Protein AF-A0A8H6JYD3-F1 (afdb_monomer)

Solvent-accessible surface area (backbone atoms only — not comparable to full-atom values): 8431 Å² total; per-residue (Å²): 133,87,76,80,79,80,74,79,79,78,73,63,74,40,79,66,53,51,50,50,49,51,52,51,51,50,51,52,53,50,43,54,63,63,66,34,77,93,53,66,85,57,55,70,67,58,52,49,51,49,50,53,51,44,51,51,51,53,50,53,50,48,60,51,56,73,68,52,54,70,68,57,59,44,63,78,42,44,61,58,52,48,16,29,63,14,89,37,56,66,50,9,46,53,27,47,49,51,46,52,51,50,54,54,50,36,64,63,53,21,80,81,34,69,75,42,42,56,59,40,51,54,52,51,48,39,56,70,73,21,50,73,78,79,41,83,48,28,74,29,21,48,51,47,31,53,78,70,77,60

pLDDT: mean 70.51, std 11.85, range [34.12, 85.62]

Secondary structure (DSSP, 8-state):
-PPP-------SS-HHHHHHHHHHHHHHHHHHHHT-GGGTTS-HHHHHHHHHHHHHHHHHHHHHHTTS-HHHHHGGGHHHHHHHT-SSHHHHHHHHHHHHHHHHHHHHHHTT-HHHHHHHHHHHHHHHH-HHHHSPPPHHHHHHHHHTT-

Organism: NCBI:txid2175873

Radius of gyration: 20.43 Å; Cα contacts (8 Å, |Δi|>4): 97; chains: 1; bounding box: 46×21×73 Å

Foldseek 3Di:
DDDDPPPDPPPECPPVNVVVVVVLLVQLVVLVVCQDPVNVPDDPVVNVVSVVSNVVSVVVVVVSVVPDDPVNVCVLCVLVVQLQEPPALVSNLVSVVVLVVVLVVLVVCCVVPVVSVVVNVVSVVCLVVFVVVPGRGDPSSVVNSVVVVD

Structure (mmCIF, N/CA/C/O backbone):
data_AF-A0A8H6JYD3-F1
#
_entry.id   AF-A0A8H6JYD3-F1
#
loop_
_atom_site.group_PDB
_atom_site.id
_atom_site.type_symbol
_atom_site.label_atom_id
_atom_site.label_alt_id
_atom_site.label_comp_id
_atom_site.label_asym_id
_atom_site.label_entity_id
_atom_site.label_seq_id
_atom_site.pdbx_PDB_ins_code
_atom_site.Cartn_x
_atom_site.Cartn_y
_atom_site.Cartn_z
_atom_site.occupancy
_atom_site.B_iso_or_equiv
_atom_site.auth_seq_id
_atom_site.auth_comp_id
_atom_site.auth_asym_id
_atom_site.auth_atom_id
_atom_site.pdbx_PDB_model_num
ATOM 1 N N . SER A 1 1 ? 24.371 -1.328 45.019 1.00 35.78 1 SER A N 1
ATOM 2 C CA . SER A 1 1 ? 23.395 -0.311 44.591 1.00 35.78 1 SER A CA 1
ATOM 3 C C . SER A 1 1 ? 23.186 -0.444 43.101 1.00 35.78 1 SER A C 1
ATOM 5 O O . SER A 1 1 ? 24.163 -0.438 42.366 1.00 35.78 1 SER A O 1
ATOM 7 N N . GLN A 1 2 ? 21.948 -0.727 42.702 1.00 36.41 2 GLN A N 1
ATOM 8 C CA . GLN A 1 2 ? 21.555 -1.109 41.347 1.00 36.41 2 GLN A CA 1
ATOM 9 C C . GLN A 1 2 ? 21.722 0.061 40.370 1.00 36.41 2 GLN A C 1
ATOM 11 O O . GLN A 1 2 ? 21.207 1.150 40.605 1.00 36.41 2 GLN A O 1
ATOM 16 N N . GLN A 1 3 ? 22.442 -0.193 39.283 1.00 34.12 3 GLN A N 1
ATOM 17 C CA . GLN A 1 3 ? 22.486 0.654 38.098 1.00 34.12 3 GLN A CA 1
ATOM 18 C C . GLN A 1 3 ? 21.168 0.443 37.332 1.00 34.12 3 GLN A C 1
ATOM 20 O O . GLN A 1 3 ? 20.820 -0.716 37.083 1.00 34.12 3 GLN A O 1
ATOM 25 N N . PRO A 1 4 ? 20.396 1.493 36.997 1.00 40.88 4 PRO A N 1
ATOM 26 C CA . PRO A 1 4 ? 19.174 1.320 36.228 1.00 40.88 4 PRO A CA 1
ATOM 27 C C . PRO A 1 4 ? 19.550 0.830 34.834 1.00 40.88 4 PRO A C 1
ATOM 29 O O . PRO A 1 4 ? 20.371 1.436 34.149 1.00 40.88 4 PRO A O 1
ATOM 32 N N . SER A 1 5 ? 18.969 -0.303 34.455 1.00 41.78 5 SER A N 1
ATOM 33 C CA . SER A 1 5 ? 19.019 -0.839 33.105 1.00 41.78 5 SER A CA 1
ATOM 34 C C . SER A 1 5 ? 18.420 0.209 32.167 1.00 41.78 5 SER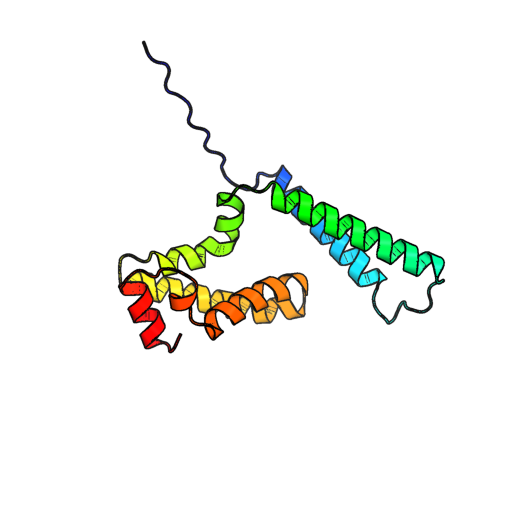 A C 1
ATOM 36 O O . SER A 1 5 ? 17.222 0.486 32.235 1.00 41.78 5 SER A O 1
ATOM 38 N N . GLU A 1 6 ? 19.263 0.828 31.337 1.00 35.88 6 GLU A N 1
ATOM 39 C CA . GLU A 1 6 ? 18.833 1.589 30.166 1.00 35.88 6 GLU A CA 1
ATOM 40 C C . GLU A 1 6 ? 18.142 0.603 29.222 1.00 35.88 6 GLU A C 1
ATOM 42 O O . GLU A 1 6 ? 18.759 -0.033 28.368 1.00 35.88 6 GLU A O 1
ATOM 47 N N . ALA A 1 7 ? 16.847 0.402 29.458 1.00 36.16 7 ALA A N 1
ATOM 48 C CA . ALA A 1 7 ? 15.965 -0.273 28.534 1.00 36.16 7 ALA A CA 1
ATOM 49 C C . ALA A 1 7 ? 16.001 0.525 27.229 1.00 36.16 7 ALA A C 1
ATOM 51 O O . ALA A 1 7 ? 15.531 1.660 27.158 1.00 36.16 7 ALA A O 1
ATOM 52 N N . LEU A 1 8 ? 16.653 -0.082 26.242 1.00 38.88 8 LEU A N 1
ATOM 53 C CA . LEU A 1 8 ? 16.827 0.381 24.878 1.00 38.88 8 LEU A CA 1
ATOM 54 C C . LEU A 1 8 ? 15.514 0.946 24.329 1.00 38.88 8 LEU A C 1
ATOM 56 O O . LEU A 1 8 ? 14.597 0.206 23.976 1.00 38.88 8 LEU A O 1
ATOM 60 N N . LEU A 1 9 ? 15.454 2.270 24.226 1.00 41.81 9 LEU A N 1
ATOM 61 C CA . LEU A 1 9 ? 14.530 2.958 23.341 1.00 41.81 9 LEU A CA 1
ATOM 62 C C . LEU A 1 9 ? 15.049 2.769 21.911 1.00 41.81 9 LEU A C 1
ATOM 64 O O . LEU A 1 9 ? 15.716 3.641 21.356 1.00 41.81 9 LEU A O 1
ATOM 68 N N . ASP A 1 10 ? 14.785 1.596 21.335 1.00 47.47 10 ASP A N 1
ATOM 69 C CA . ASP A 1 10 ? 14.999 1.322 19.912 1.00 47.47 10 ASP A CA 1
ATOM 70 C C . ASP A 1 10 ? 13.909 2.060 19.115 1.00 47.47 10 ASP A C 1
ATOM 72 O O . ASP A 1 10 ? 12.858 1.529 18.750 1.00 47.47 10 ASP A O 1
ATOM 76 N N . HIS A 1 11 ? 14.103 3.374 18.986 1.00 42.88 11 HIS A N 1
ATOM 77 C CA . HIS A 1 11 ? 13.202 4.294 18.311 1.00 42.88 11 HIS A CA 1
ATOM 78 C C . HIS A 1 11 ? 13.313 4.154 16.787 1.00 42.88 11 HIS A C 1
ATOM 80 O O . HIS A 1 11 ? 13.972 4.949 16.122 1.00 42.88 11 HIS A O 1
ATOM 86 N N . GLY A 1 12 ? 12.564 3.194 16.241 1.00 51.81 12 GLY A N 1
ATOM 87 C CA . GLY A 1 12 ? 12.139 3.159 14.841 1.00 51.81 12 GLY A CA 1
ATOM 88 C C . GLY A 1 12 ? 13.241 2.894 13.813 1.00 51.81 12 GLY A C 1
ATOM 89 O O . GLY A 1 12 ? 14.410 2.729 14.137 1.00 51.81 12 GLY A O 1
ATOM 90 N N . LEU A 1 13 ? 12.832 2.858 12.537 1.00 55.75 13 LEU A N 1
ATOM 91 C CA . LEU A 1 13 ? 13.738 2.820 11.389 1.00 55.75 13 LEU A CA 1
ATOM 92 C C . LEU A 1 13 ? 14.691 4.012 11.511 1.00 55.75 13 LEU A C 1
ATOM 94 O O . LEU A 1 13 ? 14.335 5.132 11.138 1.00 55.75 13 LEU A O 1
ATOM 98 N N . ASP A 1 14 ? 15.881 3.770 12.047 1.00 62.09 14 ASP A N 1
ATOM 99 C CA . ASP A 1 14 ? 16.920 4.773 12.196 1.00 62.09 14 ASP A CA 1
ATOM 100 C C . ASP A 1 14 ? 17.255 5.418 10.834 1.00 62.09 14 ASP A C 1
ATOM 102 O O . ASP A 1 14 ? 16.807 5.001 9.752 1.00 62.09 14 ASP A O 1
ATOM 106 N N . GLY A 1 15 ? 18.077 6.468 10.858 1.00 54.34 15 GLY A N 1
ATOM 107 C CA . GLY A 1 15 ? 18.524 7.123 9.627 1.00 54.34 15 GLY A CA 1
ATOM 108 C C . GLY A 1 15 ? 19.144 6.146 8.615 1.00 54.34 15 GLY A C 1
ATOM 109 O O . GLY A 1 15 ? 19.051 6.377 7.409 1.00 54.34 15 GLY A O 1
ATOM 110 N N . SER A 1 16 ? 19.713 5.024 9.080 1.00 65.12 16 SER A N 1
ATOM 111 C CA . SER A 1 16 ? 20.333 4.006 8.231 1.00 65.12 16 SER A CA 1
ATOM 112 C C . SER A 1 16 ? 19.306 3.098 7.533 1.00 65.12 16 SER A C 1
ATOM 114 O O . SER A 1 16 ? 19.415 2.860 6.325 1.00 65.12 16 SER A O 1
ATOM 116 N N . GLY A 1 17 ? 18.258 2.663 8.234 1.00 63.53 17 GLY A N 1
ATOM 117 C CA . GLY A 1 17 ? 17.163 1.853 7.707 1.00 63.53 17 GLY A CA 1
ATOM 118 C C . GLY A 1 17 ? 16.290 2.620 6.717 1.00 63.53 17 GLY A C 1
ATOM 119 O O . GLY A 1 17 ? 15.989 2.111 5.634 1.00 63.53 17 GLY A O 1
ATOM 120 N N . SER A 1 18 ? 15.956 3.875 7.032 1.00 64.06 18 SER A N 1
ATOM 121 C CA . SER A 1 18 ? 15.195 4.758 6.136 1.00 64.06 18 SER A CA 1
ATOM 122 C C . SER A 1 18 ? 15.957 5.053 4.837 1.00 64.06 18 SER A C 1
ATOM 124 O O . SER A 1 18 ? 15.390 4.975 3.742 1.00 64.06 18 SER A O 1
ATOM 126 N N . LEU A 1 19 ? 17.267 5.308 4.930 1.00 68.75 19 LEU A N 1
ATOM 127 C CA . LEU A 1 19 ? 18.133 5.505 3.765 1.00 68.75 19 LEU A CA 1
ATOM 128 C C . LEU A 1 19 ? 18.247 4.231 2.917 1.00 68.75 19 LEU A C 1
ATOM 130 O O . LEU A 1 19 ? 18.163 4.286 1.688 1.00 68.75 19 LEU A O 1
ATOM 134 N N . ARG A 1 20 ? 18.399 3.068 3.560 1.00 69.50 20 ARG A N 1
ATOM 135 C CA . ARG A 1 20 ? 18.470 1.778 2.865 1.00 69.50 20 ARG A CA 1
ATOM 136 C C . ARG A 1 20 ? 17.168 1.455 2.133 1.00 69.50 20 ARG A C 1
ATOM 138 O O . ARG A 1 20 ? 17.215 1.005 0.988 1.00 69.50 20 ARG A O 1
ATOM 145 N N . LEU A 1 21 ? 16.018 1.748 2.737 1.00 71.19 21 LEU A N 1
ATOM 146 C CA . LEU A 1 21 ? 14.714 1.599 2.093 1.00 71.19 21 LEU A CA 1
ATOM 147 C C . LEU A 1 21 ? 14.552 2.551 0.897 1.00 71.19 21 LEU A C 1
ATOM 149 O O . LEU A 1 21 ? 14.080 2.129 -0.162 1.00 71.19 21 LEU A O 1
ATOM 153 N N . ALA A 1 22 ? 14.990 3.807 1.023 1.00 67.38 22 ALA A N 1
ATOM 154 C CA . ALA A 1 22 ? 15.001 4.761 -0.087 1.00 67.38 22 ALA A CA 1
ATOM 155 C C . ALA A 1 22 ? 15.884 4.267 -1.247 1.00 67.38 22 ALA A C 1
ATOM 157 O O . ALA A 1 22 ? 15.476 4.319 -2.409 1.00 67.38 22 ALA A O 1
ATOM 158 N N . TYR A 1 23 ? 17.056 3.704 -0.940 1.00 71.81 23 TYR A N 1
ATOM 159 C CA . TYR A 1 23 ? 17.959 3.130 -1.937 1.00 71.81 23 TYR A CA 1
ATOM 160 C C . TYR A 1 23 ? 17.364 1.901 -2.644 1.00 71.81 23 TYR A C 1
ATOM 162 O O . TYR A 1 23 ? 17.419 1.800 -3.872 1.00 71.81 23 TYR A O 1
ATOM 170 N N . ILE A 1 24 ? 16.740 0.983 -1.899 1.00 73.56 24 ILE A N 1
ATOM 171 C CA . ILE A 1 24 ? 16.007 -0.160 -2.467 1.00 73.56 24 ILE A CA 1
ATOM 172 C C . ILE A 1 24 ? 14.871 0.334 -3.377 1.00 73.56 24 ILE A C 1
ATOM 174 O O . ILE A 1 24 ? 14.737 -0.127 -4.511 1.00 73.56 24 ILE A O 1
ATOM 178 N N . THR A 1 25 ? 14.111 1.334 -2.929 1.00 70.75 25 THR A N 1
ATOM 179 C CA . THR A 1 25 ? 13.013 1.947 -3.695 1.00 70.75 25 THR A CA 1
ATOM 180 C C . THR A 1 25 ? 13.505 2.565 -5.007 1.00 70.75 25 THR A C 1
ATOM 182 O O . THR A 1 25 ? 12.890 2.371 -6.061 1.00 70.75 25 THR A O 1
ATOM 185 N N . ALA A 1 26 ? 14.644 3.263 -4.978 1.00 73.19 26 ALA A N 1
ATOM 186 C CA . ALA A 1 26 ? 15.275 3.815 -6.172 1.00 73.19 26 ALA A CA 1
ATOM 187 C C . ALA A 1 26 ? 15.679 2.706 -7.159 1.00 73.19 26 ALA A C 1
ATOM 189 O O . ALA A 1 26 ? 15.335 2.786 -8.340 1.00 73.19 26 ALA A O 1
ATOM 190 N N . LYS A 1 27 ? 16.318 1.626 -6.678 1.00 73.19 27 LYS A N 1
ATOM 191 C CA . LYS A 1 27 ? 16.686 0.465 -7.509 1.00 73.19 27 LYS A CA 1
ATOM 192 C C . LYS A 1 27 ? 15.470 -0.178 -8.177 1.00 73.19 27 LYS A C 1
ATOM 194 O O . LYS A 1 27 ? 15.493 -0.400 -9.386 1.00 73.19 27 LYS A O 1
ATOM 199 N N . ILE A 1 28 ? 14.392 -0.417 -7.427 1.00 72.19 28 ILE A N 1
ATOM 200 C CA . ILE A 1 28 ? 13.134 -0.957 -7.973 1.00 72.19 28 ILE A CA 1
ATOM 201 C C . ILE A 1 28 ? 12.586 -0.037 -9.069 1.00 72.19 28 ILE A C 1
ATOM 203 O O . ILE A 1 28 ? 12.202 -0.510 -10.138 1.00 72.19 28 ILE A O 1
ATOM 207 N N . THR A 1 29 ? 12.581 1.276 -8.832 1.00 70.50 29 THR A N 1
ATOM 208 C CA . THR A 1 29 ? 12.065 2.2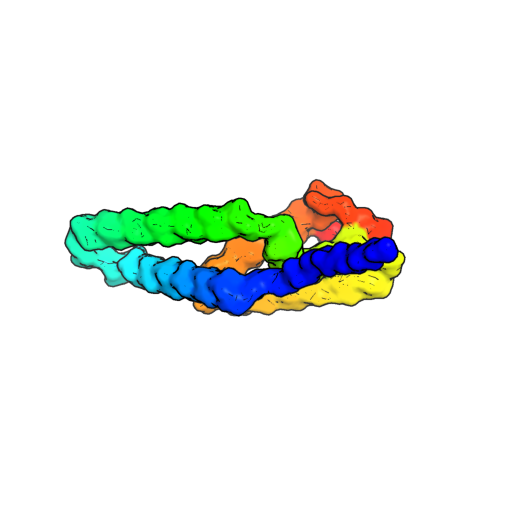66 -9.790 1.00 70.50 29 THR A CA 1
ATOM 209 C C . THR A 1 29 ? 12.869 2.267 -11.092 1.00 70.50 29 THR A C 1
ATOM 211 O O . THR A 1 29 ? 12.278 2.280 -12.174 1.00 70.50 29 THR A O 1
ATOM 214 N N . VAL A 1 30 ? 14.200 2.180 -10.999 1.00 78.31 30 VAL A N 1
ATOM 215 C CA . VAL A 1 30 ? 15.103 2.080 -12.155 1.00 78.31 30 VAL A CA 1
ATOM 216 C C . VAL A 1 30 ? 14.848 0.794 -12.937 1.00 78.31 30 VAL A C 1
ATOM 218 O O . VAL A 1 30 ? 14.569 0.858 -14.134 1.00 78.31 30 VAL A O 1
ATOM 221 N N . PHE A 1 31 ? 14.860 -0.371 -12.282 1.00 78.56 31 PHE A N 1
ATOM 222 C CA . PHE A 1 31 ? 14.616 -1.646 -12.967 1.00 78.56 31 PHE A CA 1
ATOM 223 C C . PHE A 1 31 ? 13.233 -1.700 -13.609 1.00 78.56 31 PHE A C 1
ATOM 225 O O . PHE A 1 31 ? 13.098 -2.126 -14.753 1.00 78.56 31 PHE A O 1
ATOM 232 N N . LYS A 1 32 ? 12.206 -1.200 -12.922 1.00 71.12 32 LYS A N 1
ATOM 233 C CA . LYS A 1 32 ? 10.857 -1.093 -13.472 1.00 71.12 32 LYS A CA 1
ATOM 234 C C . LYS A 1 32 ? 10.814 -0.210 -14.719 1.00 71.12 32 LYS A C 1
ATOM 236 O O . LYS A 1 32 ? 10.128 -0.563 -15.673 1.00 71.12 32 LYS A O 1
ATOM 241 N N . ALA A 1 33 ? 11.523 0.921 -14.734 1.00 77.50 33 ALA A N 1
ATOM 242 C CA . ALA A 1 33 ? 11.608 1.781 -15.913 1.00 77.50 33 ALA A CA 1
ATOM 243 C C . ALA A 1 33 ? 12.318 1.076 -17.081 1.00 77.50 33 ALA A C 1
ATOM 245 O O . ALA A 1 33 ? 11.833 1.138 -18.210 1.00 77.50 33 ALA A O 1
ATOM 246 N N . LEU A 1 34 ? 13.411 0.361 -16.800 1.00 76.56 34 LEU A N 1
ATOM 247 C CA . LEU A 1 34 ? 14.186 -0.386 -17.795 1.00 76.56 34 LEU A CA 1
ATOM 248 C C . LEU A 1 34 ? 13.416 -1.584 -18.371 1.00 76.56 34 LEU A C 1
ATOM 250 O O . LEU A 1 34 ? 13.562 -1.884 -19.550 1.00 76.56 34 LEU A O 1
ATOM 254 N N . LEU A 1 35 ? 12.552 -2.220 -17.576 1.00 71.06 35 LEU A N 1
ATOM 255 C CA . LEU A 1 35 ? 11.712 -3.353 -17.982 1.00 71.06 35 LEU A CA 1
ATOM 256 C C . LEU A 1 35 ? 10.414 -2.949 -18.706 1.00 71.06 35 LEU A C 1
ATOM 258 O O . LEU A 1 35 ? 9.622 -3.825 -19.063 1.00 71.06 35 LEU A O 1
ATOM 262 N N . ARG A 1 36 ? 10.149 -1.650 -18.920 1.00 75.00 36 ARG A N 1
ATOM 263 C CA . ARG A 1 36 ? 8.918 -1.207 -19.596 1.00 75.00 36 ARG A CA 1
ATOM 264 C C . ARG A 1 36 ? 8.824 -1.797 -21.014 1.00 75.00 36 ARG A C 1
ATOM 266 O O . ARG A 1 36 ? 9.814 -1.771 -21.740 1.00 75.00 36 ARG A O 1
ATOM 273 N N . PRO A 1 37 ? 7.627 -2.212 -21.477 1.00 56.22 37 PRO A N 1
ATOM 274 C CA . PRO A 1 37 ? 7.442 -2.826 -22.798 1.00 56.22 37 PRO A CA 1
ATOM 275 C C . PRO A 1 37 ? 7.882 -1.958 -23.986 1.00 56.22 37 PR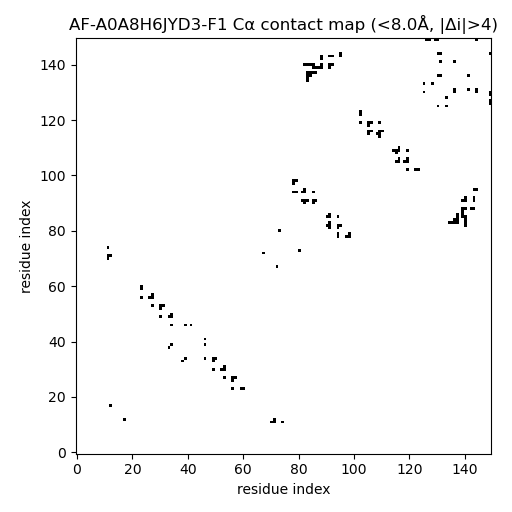O A C 1
ATOM 277 O O . PRO A 1 37 ? 8.223 -2.488 -25.034 1.00 56.22 37 PRO A O 1
ATOM 280 N N . LYS A 1 38 ? 7.906 -0.627 -23.834 1.00 59.38 38 LYS A N 1
ATOM 281 C CA . LYS A 1 38 ? 8.414 0.290 -24.869 1.00 59.38 38 LYS A CA 1
ATOM 282 C C . LYS A 1 38 ? 9.943 0.226 -25.051 1.00 59.38 38 LYS A C 1
ATOM 284 O O . LYS A 1 38 ? 10.426 0.686 -26.070 1.00 59.38 38 LYS A O 1
ATOM 289 N N . ASN A 1 39 ? 10.676 -0.388 -24.116 1.00 55.47 39 ASN A N 1
ATOM 290 C CA . ASN A 1 39 ? 12.117 -0.669 -24.206 1.00 55.47 39 ASN A CA 1
ATOM 291 C C . ASN A 1 39 ? 12.406 -2.119 -24.659 1.00 55.47 39 ASN A C 1
ATOM 293 O O . ASN A 1 39 ? 13.516 -2.623 -24.493 1.00 55.47 39 ASN A O 1
ATOM 297 N N . ASN A 1 40 ? 11.409 -2.830 -25.200 1.00 55.97 40 ASN A N 1
ATOM 298 C CA . ASN A 1 40 ? 11.503 -4.258 -25.529 1.00 55.97 40 ASN A CA 1
ATOM 299 C C . ASN A 1 40 ? 12.310 -4.567 -26.810 1.00 55.97 40 ASN A C 1
ATOM 301 O O . ASN A 1 40 ? 12.371 -5.723 -27.224 1.00 55.97 40 ASN A O 1
ATOM 305 N N . GLU A 1 41 ? 12.946 -3.555 -27.406 1.00 68.56 41 GLU A N 1
ATOM 306 C CA . GLU A 1 41 ? 13.887 -3.678 -28.531 1.00 68.56 41 GLU A CA 1
ATOM 307 C C . GLU A 1 41 ? 15.313 -4.046 -28.081 1.00 68.56 41 GLU A C 1
ATOM 309 O O . GLU A 1 41 ? 16.180 -4.320 -28.907 1.00 68.56 41 GLU A O 1
ATOM 314 N N . ALA A 1 42 ? 15.575 -4.081 -26.769 1.00 72.06 42 ALA A N 1
ATOM 315 C CA . ALA A 1 42 ? 16.879 -4.465 -26.242 1.00 72.06 42 ALA A CA 1
ATOM 316 C C . ALA A 1 42 ? 17.227 -5.942 -26.557 1.00 72.06 42 ALA A C 1
ATOM 318 O O . ALA A 1 42 ? 16.340 -6.810 -26.515 1.00 72.06 42 ALA A O 1
ATOM 319 N N . PRO A 1 43 ? 18.519 -6.262 -26.785 1.00 84.94 43 PRO A N 1
ATOM 320 C CA . PRO A 1 43 ? 18.991 -7.635 -26.970 1.00 84.94 43 PRO A CA 1
ATOM 321 C C . PRO A 1 43 ? 18.500 -8.584 -25.868 1.00 84.94 43 PRO A C 1
ATOM 323 O O . PRO A 1 43 ? 18.273 -8.178 -24.721 1.00 84.94 43 PRO A O 1
ATOM 326 N N . ILE A 1 44 ? 18.314 -9.863 -26.204 1.00 81.44 44 ILE A N 1
ATOM 327 C CA . ILE A 1 44 ? 17.802 -10.883 -25.270 1.00 81.44 44 ILE A CA 1
ATOM 328 C C . ILE A 1 44 ? 18.687 -10.964 -24.020 1.00 81.44 44 ILE A C 1
ATOM 330 O O . ILE A 1 44 ? 18.178 -11.041 -22.903 1.00 81.44 44 ILE A O 1
ATOM 334 N N . GLU A 1 45 ? 19.999 -10.861 -24.197 1.00 85.06 45 GLU A N 1
ATOM 335 C CA . GLU A 1 45 ? 21.010 -10.898 -23.144 1.00 85.06 45 GLU A CA 1
ATOM 336 C C . GLU A 1 45 ? 20.825 -9.735 -22.164 1.00 85.06 45 GLU A C 1
ATOM 338 O O . GLU A 1 45 ? 20.798 -9.940 -20.950 1.00 85.06 45 GLU A O 1
ATOM 343 N N . ALA A 1 46 ? 20.603 -8.522 -22.682 1.00 79.62 46 ALA A N 1
ATOM 344 C CA . ALA A 1 46 ? 20.352 -7.333 -21.872 1.00 79.62 46 ALA A CA 1
ATOM 345 C C . ALA A 1 46 ? 19.036 -7.455 -21.089 1.00 79.62 46 ALA A C 1
ATOM 347 O O . ALA A 1 46 ? 18.980 -7.131 -19.902 1.00 79.62 46 ALA A O 1
ATOM 348 N N . ARG A 1 47 ? 17.981 -7.992 -21.713 1.00 75.88 47 ARG A N 1
ATOM 349 C CA . ARG A 1 47 ? 16.697 -8.245 -21.036 1.00 75.88 47 ARG A CA 1
ATOM 350 C C . ARG A 1 47 ? 16.824 -9.300 -19.938 1.00 75.88 47 ARG A C 1
ATOM 352 O O . ARG A 1 47 ? 16.233 -9.139 -18.870 1.00 75.88 47 ARG A O 1
ATOM 359 N N . ASN A 1 48 ? 17.604 -10.353 -20.169 1.00 78.69 48 ASN A N 1
ATOM 360 C CA . ASN A 1 48 ? 17.867 -11.384 -19.168 1.00 78.69 48 ASN A CA 1
ATOM 361 C C . ASN A 1 48 ? 18.684 -10.824 -17.999 1.00 78.69 48 ASN A C 1
ATOM 363 O O . ASN A 1 48 ? 18.315 -11.044 -16.848 1.00 78.69 48 ASN A O 1
ATOM 367 N N . ALA A 1 49 ? 19.716 -10.022 -18.271 1.00 83.50 49 ALA A N 1
ATOM 368 C CA . ALA A 1 49 ? 20.485 -9.333 -17.239 1.00 83.50 49 ALA A CA 1
ATOM 369 C C . ALA A 1 49 ? 19.609 -8.380 -16.402 1.00 83.50 49 ALA A C 1
ATOM 371 O O . ALA A 1 49 ? 19.686 -8.395 -15.173 1.00 83.50 49 ALA A O 1
ATOM 372 N N . LEU A 1 50 ? 18.715 -7.613 -17.042 1.00 81.19 50 LEU A N 1
ATOM 373 C CA . LEU A 1 50 ? 17.756 -6.738 -16.355 1.00 81.19 50 LEU A CA 1
ATOM 374 C C . LEU A 1 50 ? 16.800 -7.519 -15.448 1.00 81.19 50 LEU A C 1
ATOM 376 O O . LEU A 1 50 ? 16.547 -7.098 -14.320 1.00 81.19 50 LEU A O 1
ATOM 380 N N . ARG A 1 51 ? 16.288 -8.667 -15.910 1.00 78.69 51 ARG A N 1
ATOM 381 C CA . ARG A 1 51 ? 15.436 -9.545 -15.092 1.00 78.69 51 ARG A CA 1
ATOM 382 C C . ARG A 1 51 ? 16.193 -10.124 -13.901 1.00 78.69 51 ARG A C 1
ATOM 384 O O . ARG A 1 51 ? 15.668 -10.100 -12.791 1.00 78.69 51 ARG A O 1
ATOM 391 N N . THR A 1 52 ? 17.421 -10.593 -14.108 1.00 82.81 52 THR A N 1
ATOM 392 C CA . THR A 1 52 ? 18.283 -11.091 -13.028 1.00 82.81 52 THR A CA 1
ATOM 393 C C . THR A 1 52 ? 18.555 -10.001 -11.991 1.00 82.81 52 THR A C 1
ATOM 395 O O . THR A 1 52 ? 18.390 -10.242 -10.796 1.00 82.81 52 THR A O 1
ATOM 398 N N . GLY A 1 53 ? 18.889 -8.785 -12.433 1.00 78.12 53 GLY A N 1
ATOM 399 C CA . GLY A 1 53 ? 19.097 -7.635 -11.551 1.00 78.12 53 GLY A CA 1
ATOM 400 C C . GLY A 1 53 ? 17.842 -7.255 -10.760 1.00 78.12 53 GLY A C 1
ATOM 401 O O . GLY A 1 53 ? 17.910 -7.079 -9.545 1.00 78.12 53 GLY A O 1
ATOM 402 N N . ALA A 1 54 ? 16.675 -7.221 -11.409 1.00 76.19 54 ALA A N 1
ATOM 403 C CA . ALA A 1 54 ? 15.402 -6.960 -10.737 1.00 76.19 54 ALA A CA 1
ATOM 404 C C . ALA A 1 54 ? 15.067 -8.032 -9.683 1.00 76.19 54 ALA A C 1
ATOM 406 O O . ALA A 1 54 ? 14.632 -7.699 -8.580 1.00 76.19 54 ALA A O 1
ATOM 407 N N . MET A 1 55 ? 15.329 -9.309 -9.979 1.00 77.69 55 MET A N 1
ATOM 408 C CA . MET A 1 55 ? 15.149 -10.406 -9.022 1.00 77.69 55 MET A CA 1
ATOM 409 C C . MET A 1 55 ? 16.118 -10.325 -7.838 1.00 77.69 55 MET A C 1
ATOM 411 O O . MET A 1 55 ? 15.730 -10.643 -6.714 1.00 77.69 55 MET A O 1
ATOM 415 N N . ALA A 1 56 ? 17.357 -9.881 -8.053 1.00 82.00 56 ALA A N 1
ATOM 416 C CA . ALA A 1 56 ? 18.309 -9.654 -6.969 1.00 82.00 56 ALA A CA 1
ATOM 417 C C . ALA A 1 56 ? 17.82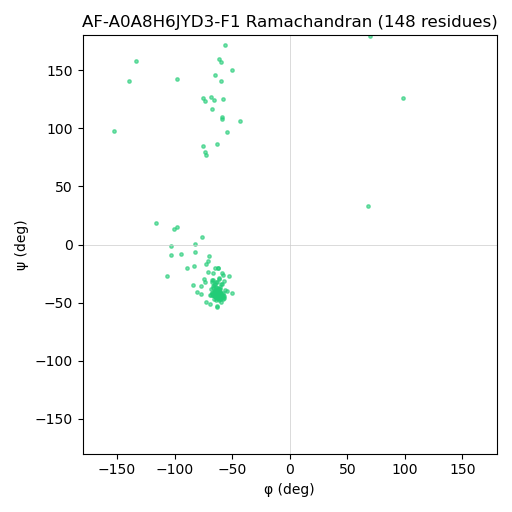8 -8.541 -6.021 1.00 82.00 56 ALA A C 1
ATOM 419 O O . ALA A 1 56 ? 17.846 -8.722 -4.806 1.00 82.00 56 ALA A O 1
ATOM 420 N N . VAL A 1 57 ? 17.303 -7.436 -6.564 1.00 76.06 57 VAL A N 1
ATOM 421 C CA . VAL A 1 57 ? 16.717 -6.347 -5.760 1.00 76.06 57 VAL A CA 1
ATOM 422 C C . VAL A 1 57 ? 15.479 -6.817 -4.992 1.00 76.06 57 VAL A C 1
ATOM 424 O O . VAL A 1 57 ? 15.299 -6.441 -3.835 1.00 76.06 57 VAL A O 1
ATOM 427 N N . ALA A 1 58 ? 14.643 -7.673 -5.586 1.00 69.75 58 ALA A N 1
ATOM 428 C CA . ALA A 1 58 ? 13.497 -8.260 -4.890 1.00 69.75 58 ALA A CA 1
ATOM 429 C C . ALA A 1 58 ? 13.930 -9.123 -3.688 1.00 69.75 58 ALA A C 1
ATOM 431 O O . ALA A 1 58 ? 13.350 -9.003 -2.610 1.00 69.75 58 ALA A O 1
ATOM 432 N N . ARG A 1 59 ? 14.984 -9.938 -3.842 1.00 79.94 59 ARG A N 1
ATOM 433 C CA . ARG A 1 59 ? 15.568 -10.727 -2.740 1.00 79.94 59 ARG A CA 1
ATOM 434 C C . ARG A 1 59 ? 16.159 -9.837 -1.650 1.00 79.94 59 ARG A C 1
ATOM 436 O O . ARG A 1 59 ? 15.877 -10.048 -0.481 1.00 79.94 59 ARG A O 1
ATOM 443 N N . GLU A 1 60 ? 16.897 -8.797 -2.026 1.00 79.00 60 GLU A N 1
ATOM 444 C CA . GLU A 1 60 ? 17.444 -7.830 -1.069 1.00 79.00 60 GLU A CA 1
ATOM 445 C C . GLU A 1 60 ? 16.339 -7.103 -0.287 1.00 79.00 60 GLU A C 1
ATOM 447 O O . GLU A 1 60 ? 16.475 -6.866 0.912 1.00 79.00 60 GLU A O 1
ATOM 452 N N . THR A 1 61 ? 15.230 -6.779 -0.957 1.00 73.56 61 THR A N 1
ATOM 453 C CA . THR A 1 61 ? 14.044 -6.193 -0.317 1.00 73.56 61 THR A CA 1
ATOM 454 C C . THR A 1 61 ? 13.465 -7.155 0.715 1.00 73.56 61 THR A C 1
ATOM 456 O O . THR A 1 61 ? 13.189 -6.746 1.839 1.00 73.56 61 THR A O 1
ATOM 459 N N . TYR A 1 62 ? 13.322 -8.434 0.359 1.00 73.25 62 TYR A N 1
ATOM 460 C CA . TYR A 1 62 ? 12.867 -9.469 1.282 1.00 73.25 62 TYR A CA 1
ATOM 461 C C . TYR A 1 62 ? 13.802 -9.606 2.491 1.00 73.25 62 TYR A C 1
ATOM 463 O O . TYR A 1 62 ? 13.332 -9.535 3.620 1.00 73.25 62 TYR A O 1
ATOM 471 N N . ASP A 1 63 ? 15.114 -9.717 2.276 1.00 79.12 63 ASP A N 1
ATOM 472 C CA . ASP A 1 63 ? 16.095 -9.864 3.358 1.00 79.12 63 ASP A CA 1
ATOM 473 C C . ASP A 1 63 ? 16.134 -8.645 4.287 1.00 79.12 63 ASP A C 1
ATOM 475 O O . ASP A 1 63 ? 16.424 -8.777 5.476 1.00 79.12 63 ASP A O 1
ATOM 479 N N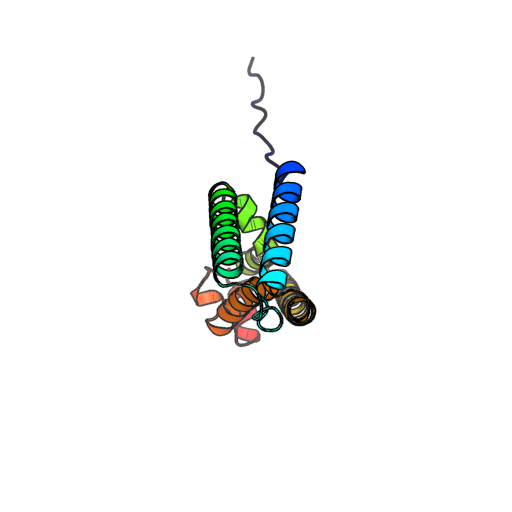 . PHE A 1 64 ? 15.875 -7.448 3.752 1.00 75.38 64 PHE A N 1
ATOM 480 C CA . PHE A 1 64 ? 15.735 -6.232 4.546 1.00 75.38 64 PHE A CA 1
ATOM 481 C C . PHE A 1 64 ? 14.462 -6.271 5.395 1.00 75.38 64 PHE A C 1
ATOM 483 O O . PHE A 1 64 ? 14.542 -6.090 6.607 1.00 75.38 64 PHE A O 1
ATOM 490 N N . LEU A 1 65 ? 13.308 -6.567 4.786 1.00 68.81 65 LEU A N 1
ATOM 491 C CA . LEU A 1 65 ? 12.024 -6.650 5.489 1.00 68.81 65 LEU A CA 1
ATOM 492 C C . LEU A 1 65 ? 12.004 -7.767 6.540 1.00 68.81 65 LEU A C 1
ATOM 494 O O . LEU A 1 65 ? 11.465 -7.566 7.621 1.00 68.81 65 LEU A O 1
ATOM 498 N N . ALA A 1 66 ? 12.632 -8.911 6.264 1.00 73.62 66 ALA A N 1
ATOM 499 C CA . ALA A 1 66 ? 12.735 -10.038 7.192 1.00 73.62 66 ALA A CA 1
ATOM 500 C C . ALA A 1 66 ? 13.546 -9.712 8.459 1.00 73.62 66 ALA A C 1
ATOM 502 O O . ALA A 1 66 ? 13.426 -10.410 9.462 1.00 73.62 66 ALA A O 1
ATOM 503 N N . LYS A 1 67 ? 14.379 -8.665 8.415 1.00 75.19 67 LYS A N 1
ATOM 504 C CA . LYS A 1 67 ? 15.171 -8.179 9.554 1.00 75.19 67 LYS A CA 1
ATOM 505 C C . LYS A 1 67 ? 14.479 -7.055 10.322 1.00 75.19 67 LYS A C 1
ATOM 507 O O . LYS A 1 67 ? 14.980 -6.654 11.369 1.00 75.19 67 LYS A O 1
ATOM 512 N N . LEU A 1 68 ? 13.359 -6.536 9.818 1.00 68.44 68 LEU A N 1
ATOM 513 C CA . LEU A 1 68 ? 12.575 -5.540 10.534 1.00 68.44 68 LEU A CA 1
ATOM 514 C C . LEU A 1 68 ? 11.834 -6.213 11.690 1.00 68.44 68 LEU A C 1
ATOM 516 O O . LEU A 1 68 ? 11.068 -7.153 11.490 1.00 68.44 68 LEU A O 1
ATOM 520 N N . GLY A 1 69 ? 12.056 -5.710 12.905 1.00 63.25 69 GLY A N 1
ATOM 521 C CA . GLY A 1 69 ? 11.274 -6.125 14.069 1.00 63.25 69 GLY A CA 1
ATOM 522 C C . GLY A 1 69 ? 9.774 -5.805 13.910 1.00 63.25 69 GLY A C 1
ATOM 523 O O . GLY A 1 69 ? 9.425 -4.913 13.130 1.00 63.25 69 GLY A O 1
ATOM 524 N N . PRO A 1 70 ? 8.884 -6.472 14.670 1.00 60.44 70 PRO A N 1
ATOM 525 C CA . PRO A 1 70 ? 7.432 -6.272 14.596 1.00 60.44 70 PRO A CA 1
ATOM 526 C C . PRO A 1 70 ? 7.014 -4.799 14.680 1.00 60.44 70 PRO A C 1
ATOM 528 O O . PRO A 1 70 ? 6.239 -4.338 13.849 1.00 60.44 70 PRO A O 1
ATOM 531 N N . HIS A 1 71 ? 7.638 -4.021 15.569 1.00 57.12 71 HIS A N 1
ATOM 532 C CA . HIS A 1 71 ? 7.355 -2.593 15.754 1.00 57.12 71 HIS A CA 1
ATOM 533 C C . HIS A 1 71 ? 7.629 -1.723 14.513 1.00 57.12 71 HIS A C 1
ATOM 535 O O . HIS A 1 71 ? 6.937 -0.735 14.269 1.00 57.12 71 HIS A O 1
ATOM 541 N N . HIS A 1 72 ? 8.590 -2.108 13.668 1.00 60.25 72 HIS A N 1
ATOM 542 C CA . HIS A 1 72 ? 8.869 -1.425 12.400 1.00 60.25 72 HIS A CA 1
ATOM 543 C C . HIS A 1 72 ? 7.796 -1.705 11.344 1.00 60.25 72 HIS A C 1
ATOM 545 O O . HIS A 1 72 ? 7.496 -0.850 10.510 1.00 60.25 72 HIS A O 1
ATOM 551 N N . LEU A 1 73 ? 7.207 -2.901 11.383 1.00 57.09 73 LEU A N 1
ATOM 552 C CA . LEU A 1 73 ? 6.081 -3.272 10.532 1.00 57.09 73 LEU A CA 1
ATOM 553 C C . LEU A 1 73 ? 4.775 -2.655 11.058 1.00 57.09 73 LEU A C 1
ATOM 555 O O . LEU A 1 73 ? 3.951 -2.217 10.262 1.00 57.09 73 LEU A O 1
ATOM 559 N N . GLU A 1 74 ? 4.611 -2.553 12.378 1.00 55.34 74 GLU A N 1
ATOM 560 C CA . GLU A 1 74 ? 3.483 -1.889 13.048 1.00 55.34 74 GLU A CA 1
ATOM 561 C C . GLU A 1 74 ? 3.452 -0.379 12.791 1.00 55.34 74 GLU A C 1
ATOM 563 O O . GLU A 1 74 ? 2.372 0.188 12.635 1.00 55.34 74 GLU A O 1
ATOM 568 N N . ALA A 1 75 ? 4.612 0.284 12.679 1.00 54.19 75 ALA A N 1
ATOM 5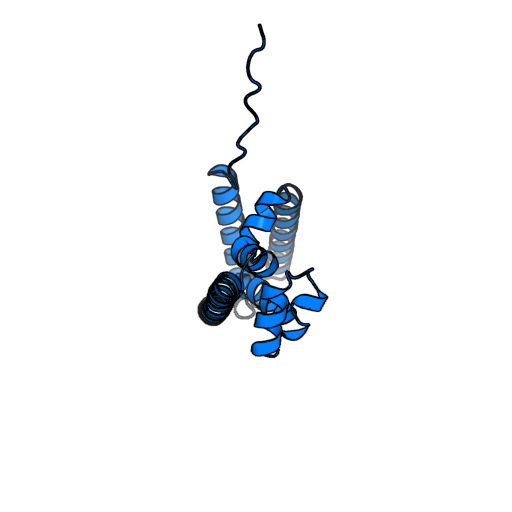69 C CA . ALA A 1 75 ? 4.698 1.706 12.328 1.00 54.19 75 ALA A CA 1
ATOM 570 C C . ALA A 1 75 ? 4.023 2.020 10.981 1.00 54.19 75 ALA A C 1
ATOM 572 O O . ALA A 1 75 ? 3.442 3.089 10.802 1.00 54.19 75 ALA A O 1
ATOM 573 N N . PHE A 1 76 ? 4.033 1.065 10.047 1.00 54.06 76 PHE A N 1
ATOM 574 C CA . PHE A 1 76 ? 3.340 1.197 8.767 1.00 54.06 76 PHE A CA 1
ATOM 575 C C . PHE A 1 76 ? 1.805 1.139 8.908 1.00 54.06 76 PHE A C 1
ATOM 577 O O . PHE A 1 76 ? 1.086 1.677 8.067 1.00 54.06 76 PHE A O 1
ATOM 584 N N . TRP A 1 77 ? 1.298 0.522 9.980 1.00 63.59 77 TRP A N 1
ATOM 585 C CA . TRP A 1 77 ? -0.128 0.288 10.237 1.00 63.59 77 TRP A CA 1
ATOM 586 C C . TRP A 1 77 ? -0.646 1.021 11.479 1.00 63.59 77 TRP A C 1
ATOM 588 O O . TRP A 1 77 ? -1.706 0.678 11.998 1.00 63.59 77 TRP A O 1
ATOM 598 N N . HIS A 1 78 ? 0.073 2.038 11.955 1.00 65.06 78 HIS A N 1
ATOM 599 C CA . HIS A 1 78 ? -0.232 2.708 13.221 1.00 65.06 78 HIS A CA 1
ATOM 600 C C . HIS A 1 78 ? -1.649 3.292 13.261 1.00 65.06 78 HIS A C 1
ATOM 602 O O . HIS A 1 78 ? -2.365 3.113 14.237 1.00 65.06 78 HIS A O 1
ATOM 608 N N . SER A 1 79 ? -2.100 3.912 12.167 1.00 65.19 79 SER A N 1
ATOM 609 C CA . SER A 1 79 ? -3.472 4.428 12.040 1.00 65.19 79 SER A CA 1
ATOM 610 C C . SER A 1 79 ? -4.537 3.335 12.140 1.00 65.19 79 SER A C 1
ATOM 612 O O . SER A 1 79 ? -5.650 3.589 12.591 1.00 65.19 79 SER A O 1
ATOM 614 N N . LEU A 1 80 ? -4.195 2.111 11.742 1.00 70.38 80 LEU A N 1
ATOM 615 C CA . LEU A 1 80 ? -5.097 0.972 11.766 1.00 70.38 80 LEU A CA 1
ATOM 616 C C . LEU A 1 80 ? -5.145 0.304 13.143 1.00 70.38 80 LEU A C 1
ATOM 618 O O . LEU A 1 80 ? -6.213 -0.115 13.580 1.00 70.38 80 LEU A O 1
ATOM 622 N N . LEU A 1 81 ? -4.012 0.277 13.846 1.00 70.62 81 LEU A N 1
ATOM 623 C CA . LEU A 1 81 ? -3.938 -0.118 15.252 1.00 70.62 81 LEU A CA 1
ATOM 624 C C . LEU A 1 81 ? -4.669 0.878 16.161 1.00 70.62 81 LEU A C 1
ATOM 626 O O . LEU A 1 81 ? -5.401 0.448 17.046 1.00 70.62 81 LEU A O 1
ATOM 630 N N . LEU A 1 82 ? -4.533 2.186 15.909 1.00 71.38 82 LEU A N 1
ATOM 631 C CA . LEU A 1 82 ? -5.272 3.231 16.631 1.00 71.38 82 LEU A CA 1
ATOM 632 C C . LEU A 1 82 ? -6.785 3.023 16.525 1.00 71.38 82 LEU A C 1
ATOM 634 O O . LEU A 1 82 ? -7.485 3.065 17.534 1.00 71.38 82 LEU A O 1
ATOM 638 N N . PHE A 1 83 ? -7.275 2.716 15.322 1.00 79.38 83 PHE A N 1
ATOM 639 C CA . PHE A 1 83 ? -8.676 2.359 15.127 1.00 79.38 83 PHE A CA 1
ATOM 640 C C . PHE A 1 83 ? -9.048 1.069 15.867 1.00 79.38 83 PHE A C 1
ATOM 642 O O . PHE A 1 83 ? -9.973 1.080 16.669 1.00 79.38 83 PHE A O 1
ATOM 649 N N . ALA A 1 84 ? -8.320 -0.030 15.648 1.00 76.06 84 ALA A N 1
ATOM 650 C CA . ALA A 1 84 ? -8.659 -1.328 16.236 1.00 76.06 84 ALA A CA 1
ATOM 651 C C . ALA A 1 84 ? -8.699 -1.307 17.774 1.00 76.06 84 ALA A C 1
ATOM 653 O O . ALA A 1 84 ? -9.526 -1.987 18.377 1.00 76.06 84 ALA A O 1
ATOM 654 N N . LEU A 1 85 ? -7.838 -0.502 18.400 1.00 74.44 85 LEU A N 1
ATOM 655 C CA . LEU A 1 85 ? -7.696 -0.386 19.852 1.00 74.44 85 LEU A CA 1
ATOM 656 C C . LEU A 1 85 ? -8.398 0.849 20.437 1.00 74.44 85 LEU A C 1
ATOM 658 O O . LEU A 1 85 ? -8.142 1.205 21.587 1.00 74.44 85 LEU A O 1
ATOM 662 N N . SER A 1 86 ? -9.265 1.520 19.671 1.00 74.12 86 SER A N 1
ATOM 663 C CA . SER A 1 86 ? -9.908 2.763 20.106 1.00 74.12 86 SER A CA 1
ATOM 664 C C . SER A 1 86 ? -10.701 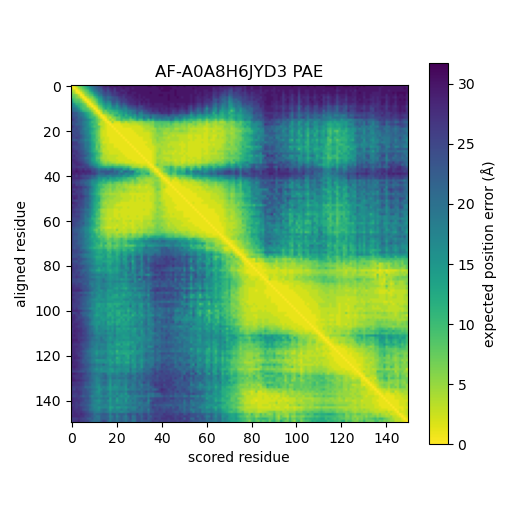2.563 21.409 1.00 74.12 86 SER A C 1
ATOM 666 O O . SER A 1 86 ? -11.566 1.681 21.459 1.00 74.12 86 SER A O 1
ATOM 668 N N . PRO A 1 87 ? -10.434 3.353 22.468 1.00 71.31 87 PRO A N 1
ATOM 669 C CA . PRO A 1 87 ? -11.047 3.152 23.780 1.00 71.31 87 PRO A CA 1
ATOM 670 C C . PRO A 1 87 ? -12.443 3.780 23.889 1.00 71.31 87 PRO A C 1
ATOM 672 O O . PRO A 1 87 ? -13.207 3.410 24.780 1.00 71.31 87 PRO A O 1
ATOM 675 N N . SER A 1 88 ? -12.788 4.714 22.996 1.00 80.00 88 SER A N 1
ATOM 676 C CA . SER A 1 88 ? -14.089 5.380 22.957 1.00 80.00 88 SER A CA 1
ATOM 677 C C . SER A 1 88 ? -14.668 5.433 21.536 1.00 80.00 88 SER A C 1
ATOM 679 O O . SER A 1 88 ? -13.913 5.364 20.562 1.00 80.00 88 SER A O 1
ATOM 681 N N . PRO A 1 89 ? -15.999 5.585 21.385 1.00 82.38 89 PRO A N 1
ATOM 682 C CA . PRO A 1 89 ? -16.625 5.761 20.072 1.00 82.38 89 PRO A CA 1
ATOM 683 C C . PRO A 1 89 ? -16.123 6.998 19.317 1.00 82.38 89 PRO A C 1
ATOM 685 O O . PRO A 1 89 ? -16.003 6.960 18.097 1.00 82.38 89 PRO A O 1
ATOM 688 N N . ALA A 1 90 ? -15.792 8.080 20.031 1.00 80.12 90 ALA A N 1
ATOM 689 C CA . ALA A 1 90 ? -15.235 9.287 19.423 1.00 80.12 90 ALA A CA 1
ATOM 690 C C . ALA A 1 90 ? -13.844 9.017 18.827 1.00 80.12 90 ALA A C 1
ATOM 692 O O . ALA A 1 90 ? -13.608 9.326 17.661 1.00 80.12 90 ALA A O 1
ATOM 693 N N . ASP A 1 91 ? -12.966 8.346 19.582 1.00 69.19 91 ASP A N 1
ATOM 694 C CA . ASP A 1 91 ? -11.627 7.976 19.102 1.00 69.19 91 ASP A CA 1
ATOM 695 C C . ASP A 1 91 ? -11.695 7.001 17.918 1.00 69.19 91 ASP A C 1
ATOM 697 O O . ASP A 1 91 ? -10.895 7.091 16.981 1.00 69.19 91 ASP A O 1
ATOM 701 N N . ALA A 1 92 ? -12.669 6.083 17.946 1.00 78.00 92 ALA A N 1
ATOM 702 C CA . ALA A 1 92 ? -12.921 5.143 16.861 1.00 78.00 92 ALA A CA 1
ATOM 703 C C . ALA A 1 92 ? -13.350 5.868 15.581 1.00 78.00 92 ALA A C 1
ATOM 705 O O . ALA A 1 92 ? -12.826 5.571 14.507 1.00 78.00 92 ALA A O 1
ATOM 706 N N . GLU A 1 93 ? -14.254 6.844 15.682 1.00 83.94 93 GLU A N 1
ATOM 707 C CA . GLU A 1 93 ? -14.731 7.614 14.531 1.00 83.94 93 GLU A CA 1
ATOM 708 C C . GLU A 1 93 ? -13.632 8.511 13.941 1.00 83.94 93 GLU A C 1
ATOM 710 O O . GLU A 1 93 ? -13.457 8.561 12.717 1.00 83.94 93 GLU A O 1
ATOM 715 N N . ASP A 1 94 ? -12.836 9.160 14.793 1.00 79.19 94 ASP A N 1
ATOM 716 C CA . ASP A 1 94 ? -11.704 9.987 14.369 1.00 79.19 94 ASP A CA 1
ATOM 717 C C . ASP A 1 94 ? -10.626 9.140 13.675 1.00 79.19 94 ASP A C 1
ATOM 719 O O . ASP A 1 94 ? -10.156 9.472 12.577 1.00 79.19 94 ASP A O 1
ATOM 723 N N . SER A 1 95 ? -10.283 7.989 14.258 1.00 77.12 95 SER A N 1
ATOM 724 C CA . SER A 1 95 ? -9.310 7.052 13.683 1.00 77.12 95 SER A CA 1
ATOM 725 C C . SER A 1 95 ? -9.806 6.456 12.362 1.00 77.12 95 SER A C 1
ATOM 727 O O . SER A 1 95 ? -9.046 6.356 11.393 1.00 77.12 95 SER A O 1
ATOM 729 N N . LEU A 1 96 ? -11.095 6.112 12.272 1.00 83.25 96 LEU A N 1
ATOM 730 C CA . LEU A 1 96 ? -11.717 5.595 11.051 1.00 83.25 96 LEU A CA 1
ATOM 731 C C . LEU A 1 96 ? -11.776 6.652 9.941 1.00 83.25 96 LEU A C 1
ATOM 733 O O . LEU A 1 96 ? -11.545 6.348 8.762 1.00 83.25 96 LEU A O 1
ATOM 737 N N . THR A 1 97 ? -12.034 7.905 10.312 1.00 85.62 97 THR A N 1
ATOM 738 C CA . THR A 1 97 ? -11.986 9.051 9.401 1.00 85.62 97 THR A CA 1
ATOM 739 C C . THR A 1 97 ? -10.580 9.220 8.834 1.00 85.62 97 THR A C 1
ATOM 741 O O . THR A 1 97 ? -10.417 9.303 7.612 1.00 85.62 97 THR A O 1
ATOM 744 N N . LEU A 1 98 ? -9.553 9.184 9.687 1.00 80.44 98 LEU A N 1
ATOM 745 C CA . LEU A 1 98 ? -8.157 9.283 9.265 1.00 80.44 98 LEU A CA 1
ATOM 746 C C . LEU A 1 98 ? -7.759 8.129 8.331 1.00 80.44 98 LEU A C 1
ATOM 748 O O . LEU A 1 98 ? -7.146 8.363 7.288 1.00 80.44 98 LEU A O 1
ATOM 752 N N . LEU A 1 99 ? -8.160 6.892 8.643 1.00 82.12 99 LEU A N 1
ATOM 753 C CA . LEU A 1 99 ? -7.938 5.726 7.780 1.00 82.12 99 LEU A CA 1
ATOM 754 C C . LEU A 1 99 ? -8.591 5.883 6.406 1.00 82.12 99 LEU A C 1
ATOM 756 O O . LEU A 1 99 ? -7.983 5.571 5.378 1.00 82.12 99 LEU A O 1
ATOM 760 N N . THR A 1 100 ? -9.817 6.399 6.371 1.00 84.00 100 THR A N 1
ATOM 761 C CA . THR A 1 100 ? -10.559 6.629 5.127 1.00 84.00 100 THR A CA 1
ATOM 762 C C . THR A 1 100 ? -9.909 7.728 4.283 1.00 84.00 100 THR A C 1
ATOM 764 O O . THR A 1 100 ? -9.750 7.574 3.066 1.00 84.00 100 THR A O 1
ATOM 767 N N . GLN A 1 101 ? -9.462 8.815 4.914 1.00 83.19 101 GLN A N 1
ATOM 768 C CA . GLN A 1 101 ? -8.711 9.880 4.246 1.00 83.19 101 GLN A CA 1
ATOM 769 C C . GLN A 1 101 ? -7.372 9.367 3.707 1.00 83.19 101 GLN A C 1
ATOM 771 O O . GLN A 1 101 ? -7.022 9.645 2.558 1.00 83.19 101 GLN A O 1
ATOM 776 N N . TRP A 1 102 ? -6.653 8.560 4.489 1.00 78.50 102 TRP A N 1
ATOM 777 C CA . TRP A 1 102 ? -5.392 7.956 4.072 1.00 78.50 102 TRP A CA 1
ATOM 778 C C . TRP A 1 102 ? -5.576 7.016 2.877 1.00 78.50 102 TRP A C 1
ATOM 780 O O . TRP A 1 102 ? -4.840 7.111 1.893 1.00 78.50 102 TRP A O 1
ATOM 790 N N . ARG A 1 103 ? -6.628 6.187 2.888 1.00 83.94 103 ARG A N 1
ATOM 791 C CA . ARG A 1 103 ? -7.033 5.351 1.746 1.00 83.94 103 ARG A CA 1
ATOM 792 C C . ARG A 1 103 ? -7.291 6.187 0.491 1.00 83.94 103 ARG A C 1
ATOM 794 O O . ARG A 1 103 ? -6.812 5.842 -0.591 1.00 83.94 103 ARG A O 1
ATOM 801 N N . SER A 1 104 ? -8.015 7.298 0.623 1.00 82.31 104 SER A N 1
ATOM 802 C CA . SER A 1 104 ? -8.273 8.228 -0.485 1.00 82.31 104 SER A CA 1
ATOM 803 C C . SER A 1 104 ? -6.977 8.844 -1.030 1.00 82.31 104 SER A C 1
ATOM 805 O O . SER A 1 104 ? -6.732 8.839 -2.239 1.00 82.31 104 SER A O 1
ATOM 807 N N . LEU A 1 105 ? -6.085 9.290 -0.143 1.00 77.50 105 LEU A N 1
ATOM 808 C CA . LEU A 1 105 ? -4.787 9.845 -0.518 1.00 77.50 105 LEU A CA 1
ATOM 809 C C . LEU A 1 105 ? -3.917 8.817 -1.257 1.00 77.50 105 LEU A C 1
ATOM 811 O O . LEU A 1 105 ? -3.328 9.140 -2.292 1.00 77.50 105 LEU A O 1
ATOM 815 N N . LEU A 1 106 ? -3.873 7.572 -0.776 1.00 72.94 106 LEU A N 1
ATOM 816 C CA . LEU A 1 106 ? -3.161 6.476 -1.432 1.00 72.94 106 LEU A CA 1
ATOM 817 C C . LEU A 1 106 ? -3.715 6.193 -2.836 1.00 72.94 106 LEU A C 1
ATOM 819 O O . LEU A 1 106 ? -2.926 5.992 -3.758 1.00 72.94 106 LEU A O 1
ATOM 823 N N . ARG A 1 107 ? -5.034 6.266 -3.061 1.00 80.81 107 ARG A N 1
ATOM 824 C CA . ARG A 1 107 ? -5.631 6.157 -4.414 1.00 80.81 107 ARG A CA 1
ATOM 825 C C . ARG A 1 107 ? -5.158 7.242 -5.370 1.00 80.81 107 ARG A C 1
ATOM 827 O O . ARG A 1 107 ? -4.965 6.972 -6.553 1.00 80.81 107 ARG A O 1
ATOM 834 N N . ILE A 1 108 ? -4.962 8.460 -4.876 1.00 76.44 108 ILE A N 1
ATOM 835 C CA . ILE A 1 108 ? -4.468 9.572 -5.694 1.00 76.44 108 ILE A CA 1
ATOM 836 C C . ILE A 1 108 ? -2.979 9.379 -5.998 1.00 76.44 108 ILE A C 1
ATOM 838 O O . ILE A 1 108 ? -2.565 9.470 -7.152 1.00 76.44 108 ILE A O 1
ATOM 842 N N . LYS A 1 109 ? -2.168 9.094 -4.972 1.00 69.44 109 LYS A N 1
ATOM 843 C CA . LYS A 1 109 ? -0.702 9.027 -5.086 1.00 69.44 109 LYS A CA 1
ATOM 844 C C . LYS A 1 109 ? -0.198 7.765 -5.790 1.00 69.44 109 LYS A C 1
ATOM 846 O O . LYS A 1 109 ? 0.836 7.814 -6.452 1.00 69.44 109 LYS A O 1
ATOM 851 N N . SER A 1 110 ? -0.921 6.654 -5.690 1.00 71.62 110 SER A N 1
ATOM 852 C CA . SER A 1 110 ? -0.547 5.379 -6.315 1.00 71.62 110 SER A CA 1
ATOM 853 C C . SER A 1 110 ? -0.572 5.401 -7.844 1.00 71.62 110 SER A C 1
ATOM 855 O O . SER A 1 110 ? 0.226 4.708 -8.472 1.00 71.62 110 SER A O 1
ATOM 857 N N . ARG A 1 111 ? -1.358 6.299 -8.456 1.00 72.88 111 ARG A N 1
ATOM 858 C CA . ARG A 1 111 ? -1.318 6.571 -9.908 1.00 72.88 111 ARG A CA 1
ATOM 859 C C . ARG A 1 111 ? 0.065 7.008 -10.398 1.00 72.88 111 ARG A C 1
ATOM 861 O O . ARG A 1 111 ? 0.395 6.807 -11.562 1.00 72.88 111 ARG A O 1
ATOM 868 N N . SER A 1 112 ? 0.862 7.599 -9.512 1.00 63.91 112 SER A N 1
ATOM 869 C CA . SER A 1 112 ? 2.200 8.121 -9.799 1.00 63.91 112 SER A CA 1
ATOM 870 C C . SER A 1 112 ? 3.315 7.205 -9.283 1.00 63.91 112 SER A C 1
ATOM 872 O O . SER A 1 112 ? 4.486 7.447 -9.567 1.00 63.91 112 SER A O 1
ATOM 874 N N . CYS A 1 113 ? 2.973 6.180 -8.497 1.00 62.75 113 CYS A N 1
ATOM 875 C CA . CYS A 1 113 ? 3.924 5.315 -7.811 1.00 62.75 113 CYS A CA 1
ATOM 876 C C . CYS A 1 113 ? 3.324 3.923 -7.576 1.00 62.75 113 CYS A C 1
ATOM 878 O O . CYS A 1 113 ? 2.623 3.700 -6.589 1.00 62.75 113 CYS A O 1
ATOM 880 N N . ASP A 1 114 ? 3.637 2.962 -8.452 1.00 62.97 114 ASP A N 1
ATOM 881 C CA . ASP A 1 114 ? 3.040 1.619 -8.372 1.00 62.97 114 ASP A CA 1
ATOM 882 C C . ASP A 1 114 ? 3.372 0.868 -7.074 1.00 62.97 114 ASP A C 1
ATOM 884 O O . ASP A 1 114 ? 2.643 -0.046 -6.712 1.00 62.97 114 ASP A O 1
ATOM 888 N N . LEU A 1 115 ? 4.428 1.242 -6.342 1.00 58.91 115 LEU A N 1
ATOM 889 C CA . LEU A 1 115 ? 4.699 0.653 -5.024 1.00 58.91 115 LEU A CA 1
ATOM 890 C C . LEU A 1 115 ? 3.584 0.974 -4.016 1.00 58.91 115 LEU A C 1
ATOM 892 O O . LEU A 1 115 ? 3.239 0.128 -3.196 1.00 58.91 115 LEU A O 1
ATOM 896 N N . LEU A 1 116 ? 2.949 2.146 -4.127 1.00 6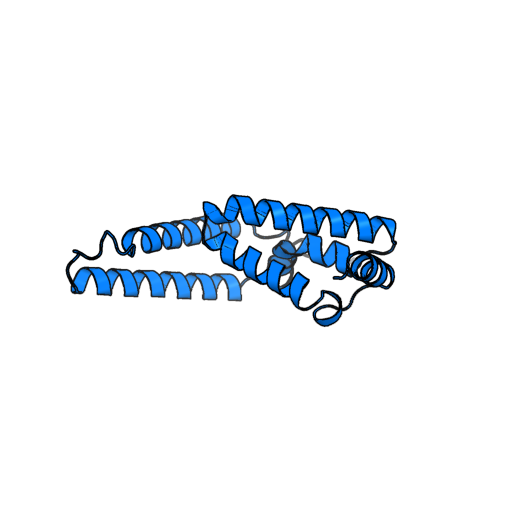3.78 116 LEU A N 1
ATOM 897 C CA . LEU A 1 116 ? 1.795 2.507 -3.301 1.00 63.78 116 LEU A CA 1
ATOM 898 C C . LEU A 1 116 ? 0.520 1.748 -3.704 1.00 63.78 116 LEU A C 1
ATOM 900 O O . LEU A 1 116 ? -0.407 1.691 -2.899 1.00 63.78 116 LEU A O 1
ATOM 904 N N . ASN A 1 117 ? 0.465 1.132 -4.897 1.00 65.75 117 ASN A N 1
ATOM 905 C CA . ASN A 1 117 ? -0.66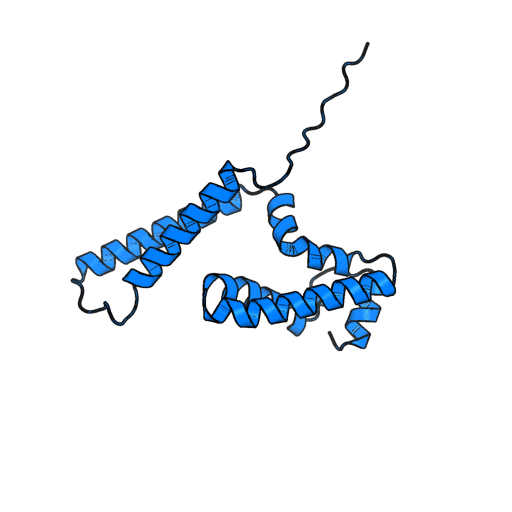7 0.276 -5.275 1.00 65.75 117 ASN A CA 1
ATOM 906 C C . ASN A 1 117 ? -0.753 -0.962 -4.380 1.00 65.75 117 ASN A C 1
ATOM 908 O O . ASN A 1 117 ? -1.857 -1.400 -4.092 1.00 65.75 117 ASN A O 1
ATOM 912 N N . LEU A 1 118 ? 0.374 -1.521 -3.921 1.00 64.56 118 LEU A N 1
ATOM 913 C CA . LEU A 1 118 ? 0.360 -2.703 -3.048 1.00 64.56 118 LEU A CA 1
ATOM 914 C C . LEU A 1 118 ? -0.193 -2.370 -1.659 1.00 64.56 118 LEU A C 1
ATOM 916 O O . LEU A 1 118 ? -1.034 -3.096 -1.132 1.00 64.56 118 LEU A O 1
ATOM 920 N N . SER A 1 119 ? 0.232 -1.239 -1.094 1.00 68.50 119 SER A N 1
ATOM 921 C CA . SER A 1 119 ? -0.288 -0.722 0.175 1.00 68.50 119 SER A CA 1
ATOM 922 C C . SER A 1 119 ? -1.779 -0.403 0.079 1.00 68.50 119 SER A C 1
ATOM 924 O O . SER A 1 119 ? -2.550 -0.762 0.967 1.00 68.50 119 SER A O 1
ATOM 926 N N . LEU A 1 120 ? -2.193 0.208 -1.035 1.00 73.25 120 LEU A N 1
ATOM 927 C CA . LEU A 1 120 ? -3.593 0.475 -1.332 1.00 73.25 120 LEU A CA 1
ATOM 928 C C . LEU A 1 120 ? -4.406 -0.813 -1.498 1.00 73.25 120 LEU A C 1
ATOM 930 O O . LEU A 1 120 ? -5.472 -0.907 -0.909 1.00 73.25 120 LEU A O 1
ATOM 934 N N . LEU A 1 121 ? -3.909 -1.804 -2.245 1.00 71.62 121 LEU A N 1
ATOM 935 C CA . LEU A 1 121 ? -4.560 -3.106 -2.441 1.00 71.62 121 LEU A CA 1
ATOM 936 C C . LEU A 1 121 ? -4.798 -3.815 -1.112 1.00 71.62 121 LEU A C 1
ATOM 938 O O . LEU A 1 121 ? -5.878 -4.353 -0.892 1.00 71.62 121 LEU A O 1
ATOM 942 N N . ARG A 1 122 ? -3.807 -3.798 -0.216 1.00 72.06 122 ARG A N 1
ATOM 943 C CA . ARG A 1 122 ? -3.931 -4.410 1.108 1.00 72.06 122 ARG A CA 1
ATOM 944 C C . ARG A 1 122 ? -4.959 -3.677 1.969 1.00 72.06 122 ARG A C 1
ATOM 946 O O . ARG A 1 122 ? -5.800 -4.331 2.573 1.00 72.06 122 ARG A O 1
ATOM 953 N N . LEU A 1 123 ? -4.943 -2.343 1.966 1.00 75.00 123 LEU A N 1
ATOM 954 C CA . LEU A 1 123 ? -5.936 -1.540 2.679 1.00 75.00 123 LEU A CA 1
ATOM 955 C C . LEU A 1 123 ? -7.347 -1.736 2.091 1.00 75.00 123 LEU A C 1
ATOM 957 O O . LEU A 1 123 ? -8.293 -1.969 2.830 1.00 75.00 123 LEU A O 1
ATOM 961 N N . ASP A 1 124 ? -7.496 -1.728 0.765 1.00 81.31 124 ASP A N 1
ATOM 962 C CA . ASP A 1 124 ? -8.760 -2.010 0.077 1.00 81.31 124 ASP A CA 1
ATOM 963 C C . ASP A 1 124 ? -9.280 -3.415 0.410 1.00 81.31 124 ASP A C 1
ATOM 965 O O . ASP A 1 124 ? -10.458 -3.559 0.728 1.00 81.31 124 ASP A O 1
ATOM 969 N N . ALA A 1 125 ? -8.414 -4.432 0.407 1.00 74.50 125 ALA A N 1
ATOM 970 C CA . ALA A 1 125 ? -8.780 -5.799 0.768 1.00 74.50 125 ALA A CA 1
ATOM 971 C C . ALA A 1 125 ? -9.287 -5.900 2.213 1.00 74.50 125 ALA A C 1
ATOM 973 O O . ALA A 1 125 ? -10.247 -6.621 2.464 1.00 74.50 125 ALA A O 1
ATOM 974 N N . MET A 1 126 ? -8.699 -5.151 3.150 1.00 74.50 126 MET A N 1
ATOM 975 C CA . MET A 1 126 ? -9.157 -5.124 4.541 1.00 74.50 126 MET A CA 1
ATOM 976 C C . MET A 1 126 ? -10.542 -4.490 4.688 1.00 74.50 126 MET A C 1
ATOM 978 O O . MET A 1 126 ? -11.395 -5.044 5.373 1.00 74.50 126 MET A O 1
ATOM 982 N N . PHE A 1 127 ? -10.791 -3.376 3.994 1.00 77.62 127 PHE A N 1
ATOM 983 C CA . PHE A 1 127 ? -12.110 -2.736 3.976 1.00 77.62 127 PHE A CA 1
ATOM 984 C C . PHE A 1 127 ? -13.174 -3.593 3.268 1.00 77.62 127 PHE A C 1
ATOM 986 O O . PHE A 1 127 ? -14.344 -3.498 3.608 1.00 77.62 127 PHE A O 1
ATOM 993 N N . VAL A 1 128 ? -12.797 -4.404 2.274 1.00 78.81 128 VAL A N 1
ATOM 994 C CA . VAL A 1 128 ? -13.734 -5.286 1.549 1.00 78.81 128 VAL A CA 1
ATOM 995 C C . VAL A 1 128 ? -14.024 -6.575 2.321 1.00 78.81 128 VAL A C 1
ATOM 997 O O . VAL A 1 128 ? -15.165 -7.028 2.351 1.00 78.81 128 VAL A O 1
ATOM 1000 N N . ALA A 1 129 ? -13.009 -7.187 2.937 1.00 77.00 129 ALA A N 1
ATOM 1001 C CA . ALA A 1 129 ? -13.185 -8.386 3.759 1.00 77.00 129 ALA A CA 1
ATOM 1002 C C . ALA A 1 129 ? -13.984 -8.092 5.042 1.00 77.00 129 ALA A C 1
ATOM 1004 O O . ALA A 1 129 ? -14.735 -8.949 5.525 1.00 77.00 129 ALA A O 1
ATOM 1005 N N . GLY A 1 130 ? -13.836 -6.866 5.536 1.00 76.50 130 GLY A N 1
ATOM 1006 C CA . GLY A 1 130 ? -14.400 -6.346 6.765 1.00 76.50 130 GLY A CA 1
ATOM 1007 C C . GLY A 1 130 ? -13.378 -6.391 7.893 1.00 76.50 130 GLY A C 1
ATOM 1008 O O . GLY A 1 130 ? -12.787 -7.441 8.172 1.00 76.50 130 GLY A O 1
ATOM 1009 N N . LEU A 1 131 ? -13.148 -5.246 8.537 1.00 74.19 131 LEU A N 1
ATOM 1010 C CA . LEU A 1 131 ? -12.029 -5.064 9.474 1.00 74.19 131 LEU A CA 1
ATOM 1011 C C . LEU A 1 131 ? -12.118 -6.021 10.672 1.00 74.19 131 LEU A C 1
ATOM 1013 O O . LEU A 1 131 ? -11.119 -6.643 11.030 1.00 74.19 131 LEU A O 1
ATOM 1017 N N . GLY A 1 132 ? -13.326 -6.234 11.202 1.00 68.12 132 GLY A N 1
ATOM 1018 C CA . GLY A 1 132 ? -13.576 -7.128 12.340 1.00 68.12 132 GLY A CA 1
ATOM 1019 C C . GLY A 1 132 ? -13.413 -8.621 12.051 1.00 68.12 132 GLY A C 1
ATOM 1020 O O . GLY A 1 132 ? -13.416 -9.422 12.979 1.00 68.12 132 GLY A O 1
ATOM 1021 N N . LYS A 1 133 ? -13.261 -9.024 10.781 1.00 74.25 133 LYS A N 1
ATOM 1022 C CA . LYS A 1 133 ? -12.962 -10.422 10.421 1.00 74.25 133 LYS A CA 1
ATOM 1023 C C . LYS A 1 133 ? -11.467 -10.716 10.365 1.00 74.25 133 LYS A C 1
ATOM 1025 O O . LYS A 1 133 ? -11.079 -11.879 10.377 1.00 74.25 133 LYS A O 1
ATOM 1030 N N . LEU A 1 134 ? -10.644 -9.678 10.226 1.00 69.00 134 LEU A N 1
ATOM 1031 C CA . LEU A 1 134 ? -9.198 -9.802 10.046 1.00 69.00 134 LEU A CA 1
ATOM 1032 C C . LEU A 1 134 ? -8.420 -9.412 11.301 1.00 69.00 134 LEU A C 1
ATOM 1034 O O . LEU A 1 134 ? -7.292 -9.869 11.474 1.00 69.00 134 LEU A O 1
ATOM 1038 N N . ILE A 1 135 ? -8.992 -8.542 12.134 1.00 74.69 135 ILE A N 1
ATOM 1039 C CA . ILE A 1 135 ? -8.357 -7.991 13.329 1.00 74.69 135 ILE A CA 1
ATOM 1040 C C . ILE A 1 135 ? -9.395 -7.941 14.443 1.00 74.69 135 ILE A C 1
ATOM 1042 O O . ILE A 1 135 ? -10.558 -7.616 14.205 1.00 74.69 135 ILE A O 1
ATOM 1046 N N . GLU A 1 136 ? -8.961 -8.260 15.657 1.00 78.19 136 GLU A N 1
ATOM 1047 C CA . GLU A 1 136 ? -9.780 -8.097 16.849 1.00 78.19 136 GLU A CA 1
ATOM 1048 C C . GLU A 1 136 ? -10.004 -6.600 17.110 1.00 78.19 136 GLU A C 1
ATOM 1050 O O . GLU A 1 136 ? -9.057 -5.839 17.307 1.00 78.19 136 GLU A O 1
ATOM 1055 N N . LEU A 1 137 ? -11.264 -6.172 17.032 1.00 81.19 137 LEU A N 1
ATOM 1056 C CA . LEU A 1 137 ? -11.665 -4.782 17.227 1.00 81.19 137 LEU A CA 1
ATOM 1057 C C . LEU A 1 137 ? -12.165 -4.575 18.654 1.00 81.19 137 LEU A C 1
ATOM 1059 O O . LEU A 1 137 ? -12.887 -5.415 19.196 1.00 81.19 137 LEU A O 1
ATOM 1063 N N . SER A 1 138 ? -11.855 -3.416 19.232 1.00 80.12 138 SER A N 1
ATOM 1064 C CA . SER A 1 138 ? -12.540 -2.951 20.435 1.00 80.12 138 SER A CA 1
ATOM 1065 C C . SER A 1 138 ? -14.049 -2.793 20.167 1.00 80.12 138 SER A C 1
ATOM 1067 O O . SER A 1 138 ? -14.457 -2.590 19.018 1.00 80.12 138 SER A O 1
ATOM 1069 N N . PRO A 1 139 ? -14.907 -2.829 21.204 1.00 84.50 139 PRO A N 1
ATOM 1070 C CA . PRO A 1 139 ? -16.347 -2.627 21.030 1.00 84.50 139 PRO A CA 1
ATOM 1071 C C . PRO A 1 139 ? -16.688 -1.315 20.307 1.00 84.50 139 PRO A C 1
ATOM 1073 O O . PRO A 1 139 ? -17.534 -1.306 19.416 1.00 84.50 139 PRO A O 1
ATOM 1076 N N . ALA A 1 140 ? -15.971 -0.232 20.627 1.00 78.62 140 ALA A N 1
ATOM 1077 C CA . ALA A 1 140 ? -16.136 1.068 19.982 1.00 78.62 140 ALA A CA 1
ATOM 1078 C C . ALA A 1 140 ? -15.754 1.036 18.490 1.00 78.62 140 ALA A C 1
ATOM 1080 O O . ALA A 1 140 ? -16.464 1.586 17.649 1.00 78.62 140 ALA A O 1
ATOM 1081 N N . ALA A 1 141 ? -14.658 0.355 18.146 1.00 79.56 141 ALA A N 1
ATOM 1082 C CA . ALA A 1 141 ? -14.218 0.202 16.764 1.00 79.56 141 ALA A CA 1
ATOM 1083 C C . ALA A 1 141 ? -15.171 -0.683 15.944 1.00 79.56 141 ALA A C 1
ATOM 1085 O O . ALA A 1 141 ? -15.455 -0.387 14.782 1.00 79.56 141 ALA A O 1
ATOM 1086 N N . ALA A 1 142 ? -15.711 -1.745 16.547 1.00 84.62 142 ALA A N 1
ATOM 1087 C CA . ALA A 1 142 ? -16.697 -2.614 15.913 1.00 84.62 142 ALA A CA 1
ATOM 1088 C C . ALA A 1 142 ? -18.022 -1.883 15.627 1.00 84.62 142 ALA A C 1
ATOM 1090 O O . ALA A 1 142 ? -18.610 -2.065 14.557 1.00 84.62 142 ALA A O 1
ATOM 1091 N N . GLU A 1 143 ? -18.475 -1.030 16.550 1.00 84.69 143 GLU A N 1
ATOM 1092 C CA . GLU A 1 143 ? -19.665 -0.193 16.372 1.00 84.69 143 GLU A CA 1
ATOM 1093 C C . GLU A 1 143 ? -19.471 0.824 15.236 1.00 84.69 143 GLU A C 1
ATOM 1095 O O . GLU A 1 143 ? -20.302 0.900 14.327 1.00 84.69 143 GLU A O 1
ATOM 1100 N N . ALA A 1 144 ? -18.335 1.530 15.220 1.00 83.44 144 ALA A N 1
ATOM 1101 C CA . ALA A 1 144 ? -18.002 2.494 14.170 1.00 83.44 144 ALA A CA 1
ATOM 1102 C C . ALA A 1 144 ? -17.879 1.839 12.778 1.00 83.44 144 ALA A C 1
ATOM 1104 O O . ALA A 1 144 ? -18.401 2.364 11.790 1.00 83.44 144 ALA A O 1
ATOM 1105 N N . ALA A 1 145 ? -17.246 0.660 12.687 1.00 82.19 145 ALA A N 1
ATOM 1106 C CA . ALA A 1 145 ? -17.176 -0.113 11.442 1.00 82.19 145 ALA A CA 1
ATOM 1107 C C . ALA A 1 145 ? -18.578 -0.506 10.945 1.00 82.19 145 ALA A C 1
ATOM 1109 O O . ALA A 1 145 ? -18.926 -0.252 9.788 1.00 82.19 145 ALA A O 1
ATOM 1110 N N . SER A 1 146 ? -19.419 -1.022 11.848 1.00 82.12 146 SER A N 1
ATOM 1111 C CA . SER A 1 146 ? -20.793 -1.430 11.537 1.00 82.12 146 SER A CA 1
ATOM 1112 C C . SER A 1 146 ? -21.645 -0.255 11.049 1.00 82.12 146 SER A C 1
ATOM 1114 O O . SER A 1 146 ? -22.354 -0.383 10.051 1.00 82.12 146 SER A O 1
ATOM 1116 N N . GLY A 1 147 ? -21.528 0.918 11.686 1.00 77.19 147 GLY A N 1
ATOM 1117 C CA . GLY A 1 147 ? -22.227 2.144 11.281 1.00 77.19 147 GLY A CA 1
ATOM 1118 C C . GLY A 1 147 ? -21.855 2.645 9.879 1.00 77.19 147 GLY A C 1
ATOM 1119 O O . GLY A 1 147 ? -22.624 3.376 9.252 1.00 77.19 147 GLY A O 1
ATOM 1120 N N . ARG A 1 148 ? -20.699 2.224 9.353 1.00 76.62 148 ARG A N 1
ATOM 1121 C CA . ARG A 1 148 ? -20.185 2.575 8.018 1.00 76.62 148 ARG A CA 1
ATOM 1122 C C . ARG A 1 148 ? -20.346 1.449 6.989 1.00 76.62 148 ARG A C 1
ATOM 1124 O O . ARG A 1 148 ? -19.989 1.651 5.828 1.00 76.62 148 ARG A O 1
ATOM 1131 N N . GLY A 1 149 ? -20.895 0.299 7.389 1.00 71.19 149 GLY A N 1
ATOM 1132 C CA . GLY A 1 149 ? -21.026 -0.885 6.536 1.00 71.19 149 GLY A CA 1
ATOM 1133 C C . GLY A 1 149 ? -19.682 -1.535 6.185 1.00 71.19 149 GLY A C 1
ATOM 1134 O O . GLY A 1 149 ? -19.528 -2.024 5.064 1.00 71.19 149 GLY A O 1
ATOM 1135 N N . LEU A 1 150 ? -18.716 -1.478 7.109 1.00 65.94 150 LEU A N 1
ATOM 1136 C CA . LEU A 1 150 ? -17.347 -1.998 6.985 1.00 65.94 150 LEU A CA 1
ATOM 1137 C C . LEU A 1 150 ? -17.092 -3.216 7.879 1.00 65.94 150 LEU A C 1
ATOM 1139 O O . LEU A 1 150 ? -17.814 -3.401 8.879 1.00 65.94 150 LEU A O 1
#

Sequence (150 aa):
SQQPSEALLDHGLDGSGSLRLAYITAKITVFKALLRPKNNEAPIEARNALRTGAMAVARETYDFLAKLGPHHLEAFWHSLLLFALSPSPADAEDSLTLLTQWRSLLRIKSRSCDLLNLSLLRLDAMFVAGLGKLIELSPAAAEAASGRGL

Mean predicted aligned error: 13.35 Å